Protein AF-A0A6N8JHW3-F1 (afdb_monomer_lite)

pLDDT: mean 91.63, std 8.09, range [57.62, 98.44]

Sequence (96 aa):
MRAFSFPITGTTDGTPGAGQPAGTIAYSISGSGTTPSTITFSTLSGVSLGTYSYSLSSTNNYLAVGMKTQTSISGTYFHISTACLPGYCLEFIGAL

Structure (mmCIF, N/CA/C/O backbone):
data_AF-A0A6N8JHW3-F1
#
_entry.id   AF-A0A6N8JHW3-F1
#
loop_
_atom_site.group_PDB
_atom_site.id
_atom_site.type_symbol
_atom_site.label_atom_id
_atom_site.label_alt_id
_atom_site.label_comp_id
_atom_site.label_asym_id
_atom_site.label_entity_id
_atom_site.label_seq_id
_atom_site.pdbx_PDB_ins_code
_atom_site.Cartn_x
_atom_site.Cartn_y
_atom_site.Cartn_z
_atom_site.occupancy
_atom_site.B_iso_or_equiv
_atom_site.auth_seq_id
_atom_site.auth_comp_id
_atom_site.auth_asym_id
_atom_site.auth_atom_id
_atom_site.pdbx_PDB_model_num
ATOM 1 N N . MET A 1 1 ? 18.775 -6.212 -11.766 1.00 57.62 1 MET A N 1
ATOM 2 C CA . MET A 1 1 ? 18.000 -5.462 -10.751 1.00 57.62 1 MET A CA 1
ATOM 3 C C . MET A 1 1 ? 18.014 -6.266 -9.461 1.00 57.62 1 MET A C 1
ATOM 5 O O . MET A 1 1 ? 17.859 -7.478 -9.542 1.00 57.62 1 MET A O 1
ATOM 9 N N . ARG A 1 2 ? 18.277 -5.649 -8.301 1.00 65.62 2 ARG A N 1
ATOM 10 C CA . ARG A 1 2 ? 18.144 -6.342 -7.008 1.00 65.62 2 ARG A CA 1
ATOM 11 C C . ARG A 1 2 ? 16.653 -6.544 -6.720 1.00 65.62 2 ARG A C 1
ATOM 13 O O . ARG A 1 2 ? 15.890 -5.595 -6.862 1.00 65.62 2 ARG A O 1
ATOM 20 N N . ALA A 1 3 ? 16.258 -7.766 -6.374 1.00 80.94 3 ALA A N 1
ATOM 21 C CA . ALA A 1 3 ? 14.904 -8.064 -5.917 1.00 80.94 3 ALA A CA 1
ATOM 22 C C . ALA A 1 3 ? 14.647 -7.429 -4.540 1.00 80.94 3 ALA A C 1
ATOM 24 O O . ALA A 1 3 ? 15.589 -7.208 -3.774 1.00 80.94 3 ALA A O 1
ATOM 25 N N . PHE A 1 4 ? 13.384 -7.154 -4.229 1.00 90.25 4 PHE A N 1
ATOM 26 C CA . PHE A 1 4 ? 12.957 -6.761 -2.893 1.00 90.25 4 PHE A CA 1
ATOM 27 C C . PHE A 1 4 ? 12.760 -7.992 -2.008 1.00 90.25 4 PHE A C 1
ATOM 29 O O . PHE A 1 4 ? 12.378 -9.064 -2.482 1.00 90.25 4 PHE A O 1
ATOM 36 N N . SER A 1 5 ? 12.992 -7.823 -0.708 1.00 91.50 5 SER A N 1
ATOM 37 C CA . SER A 1 5 ? 12.697 -8.849 0.291 1.00 91.50 5 SER A CA 1
ATOM 38 C C . SER A 1 5 ? 11.245 -8.715 0.737 1.00 91.50 5 SER A C 1
ATOM 40 O O . SER A 1 5 ? 10.922 -7.842 1.537 1.00 91.50 5 SER A O 1
ATOM 42 N N . PHE A 1 6 ? 10.374 -9.569 0.202 1.00 93.56 6 PHE A N 1
ATOM 43 C CA . PHE A 1 6 ? 8.993 -9.694 0.662 1.00 93.56 6 PHE A CA 1
ATOM 44 C C . PHE A 1 6 ? 8.884 -10.710 1.825 1.00 93.56 6 PHE A C 1
ATOM 46 O O . PHE A 1 6 ? 9.649 -11.677 1.847 1.00 93.56 6 PHE A O 1
ATOM 53 N N . PRO A 1 7 ? 7.927 -10.542 2.760 1.00 96.06 7 PRO A N 1
ATOM 54 C CA . PRO A 1 7 ? 7.002 -9.417 2.835 1.00 96.06 7 PRO A CA 1
ATOM 55 C C . PRO A 1 7 ? 7.705 -8.131 3.286 1.00 96.06 7 PRO A C 1
ATOM 57 O O . PRO A 1 7 ? 8.564 -8.151 4.163 1.00 96.06 7 PRO A O 1
ATOM 60 N N . ILE A 1 8 ? 7.305 -7.005 2.702 1.00 96.50 8 ILE A N 1
ATOM 61 C CA . ILE A 1 8 ? 7.708 -5.682 3.185 1.00 96.50 8 ILE A CA 1
ATOM 62 C C . ILE A 1 8 ? 6.718 -5.286 4.274 1.00 96.50 8 ILE A C 1
ATOM 64 O O . ILE A 1 8 ? 5.519 -5.212 4.016 1.00 96.50 8 ILE A O 1
ATOM 68 N N . THR A 1 9 ? 7.198 -5.031 5.484 1.00 97.12 9 THR A N 1
ATOM 69 C CA . THR A 1 9 ? 6.348 -4.698 6.634 1.00 97.12 9 THR A CA 1
ATOM 70 C C . THR A 1 9 ? 6.682 -3.328 7.194 1.00 97.12 9 THR A C 1
ATOM 72 O O . THR A 1 9 ? 7.841 -2.918 7.178 1.00 97.12 9 THR A O 1
ATOM 75 N N . GLY A 1 10 ? 5.688 -2.659 7.763 1.00 96.62 10 GLY A N 1
ATOM 76 C CA . GLY A 1 10 ? 5.888 -1.410 8.483 1.00 96.62 10 GLY A CA 1
ATOM 77 C C . GLY A 1 10 ? 4.604 -0.920 9.133 1.00 96.62 10 GLY A C 1
ATOM 78 O O . GLY A 1 10 ? 3.641 -1.672 9.286 1.00 96.62 10 GLY A O 1
ATOM 79 N N . THR A 1 11 ? 4.602 0.351 9.515 1.00 96.50 11 THR A N 1
ATOM 80 C CA . THR A 1 11 ? 3.442 1.027 10.097 1.00 96.50 11 THR A CA 1
ATOM 81 C C . THR A 1 11 ? 3.154 2.332 9.374 1.00 96.50 11 THR A C 1
ATOM 83 O O . THR A 1 11 ? 4.045 2.929 8.768 1.00 96.50 11 THR A O 1
ATOM 86 N N . THR A 1 12 ? 1.908 2.777 9.441 1.00 95.12 12 THR A N 1
ATOM 87 C CA . THR A 1 12 ? 1.462 4.067 8.911 1.00 95.12 12 THR A CA 1
ATOM 88 C C . THR A 1 12 ? 0.330 4.615 9.775 1.00 95.12 12 THR A C 1
ATOM 90 O O .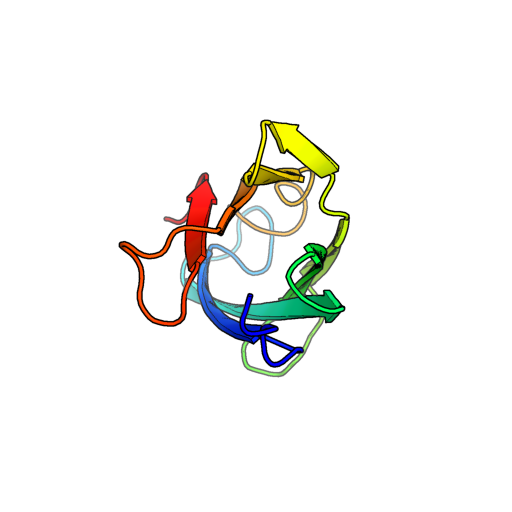 THR A 1 12 ? -0.269 3.869 10.559 1.00 95.12 12 THR A O 1
ATOM 93 N N . ASP A 1 13 ? 0.046 5.903 9.635 1.00 93.12 13 ASP A N 1
ATOM 94 C CA . ASP A 1 13 ? -1.088 6.536 10.291 1.00 93.12 13 ASP A CA 1
ATOM 95 C C . ASP A 1 13 ? -2.377 6.229 9.525 1.00 93.12 13 ASP A C 1
ATOM 97 O O . ASP A 1 13 ? -2.442 6.258 8.293 1.00 93.12 13 ASP A O 1
ATOM 101 N N . GLY A 1 14 ? -3.423 5.894 10.269 1.00 90.81 14 GLY A N 1
ATOM 102 C CA . GLY A 1 14 ? -4.731 5.586 9.721 1.00 90.81 14 GLY A CA 1
ATOM 103 C C . GLY A 1 14 ? -5.774 5.361 10.807 1.00 90.81 14 GLY A C 1
ATOM 104 O O . GLY A 1 14 ? -5.538 5.600 11.989 1.00 90.81 14 GLY A O 1
ATOM 105 N N . THR A 1 15 ? -6.948 4.872 10.425 1.00 89.06 15 THR A N 1
ATOM 106 C CA . THR A 1 15 ? -7.952 4.419 11.396 1.00 89.06 15 THR A CA 1
ATOM 107 C C . THR A 1 15 ? -8.130 2.907 11.285 1.00 89.06 15 THR A C 1
ATOM 109 O O . THR A 1 15 ? -8.076 2.360 10.186 1.00 89.06 15 THR A O 1
ATOM 112 N N . PRO A 1 16 ? -8.386 2.189 12.388 1.00 84.19 16 PRO A N 1
ATOM 113 C CA . PRO A 1 16 ? -8.734 0.767 12.342 1.00 84.19 16 PRO A CA 1
ATOM 114 C C . PRO A 1 16 ? -10.199 0.520 11.920 1.00 84.19 16 PRO A C 1
ATOM 116 O O . PRO A 1 16 ? -10.720 -0.579 12.095 1.00 84.19 16 PRO A O 1
ATOM 119 N N . GLY A 1 17 ? -10.891 1.550 11.425 1.00 80.19 17 GLY A N 1
ATOM 120 C CA . GLY A 1 17 ? -12.288 1.497 11.009 1.00 80.19 17 GLY A CA 1
ATOM 121 C C . GLY A 1 17 ? -12.852 2.885 10.708 1.00 80.19 17 GLY A C 1
ATOM 122 O O . GLY A 1 17 ? -12.336 3.903 11.180 1.00 80.19 17 GLY A O 1
ATOM 123 N N . ALA A 1 18 ? -13.936 2.944 9.935 1.00 70.44 18 ALA A N 1
ATOM 124 C CA . ALA A 1 18 ? -14.666 4.189 9.712 1.00 70.44 18 ALA A CA 1
ATOM 125 C C . ALA A 1 18 ? -15.211 4.737 11.047 1.00 70.44 18 ALA A C 1
ATOM 127 O O . ALA A 1 18 ? -15.897 4.030 11.781 1.00 70.44 18 ALA A O 1
ATOM 128 N N . GLY A 1 19 ? -14.883 5.992 11.371 1.00 70.50 19 GLY A N 1
ATOM 129 C CA . GLY A 1 19 ? -15.305 6.651 12.616 1.00 70.50 19 GLY A CA 1
ATOM 130 C C . GLY A 1 19 ? -14.521 6.251 13.873 1.00 70.50 19 GLY A C 1
ATOM 131 O O . GLY A 1 19 ? -14.828 6.753 14.951 1.00 70.50 19 GLY A O 1
ATOM 132 N N . GLN A 1 20 ? -13.515 5.379 13.753 1.00 81.06 20 GLN A N 1
ATOM 133 C CA . GLN A 1 20 ? -12.591 5.078 14.849 1.00 81.06 20 GLN A CA 1
ATOM 134 C C . GLN A 1 20 ? -11.538 6.188 15.001 1.00 81.06 20 GLN A C 1
ATOM 136 O O . GLN A 1 20 ? -11.253 6.887 14.023 1.00 81.06 20 GLN A O 1
ATOM 141 N N . PRO A 1 21 ? -10.936 6.350 16.195 1.00 84.88 21 PRO A N 1
ATOM 142 C CA . PRO A 1 21 ? -9.850 7.299 16.397 1.00 84.88 21 PRO A CA 1
ATOM 143 C C . PRO A 1 21 ? -8.692 7.057 15.424 1.00 84.88 21 PRO A C 1
ATOM 145 O O . PRO A 1 21 ? -8.362 5.912 15.103 1.00 84.88 21 PRO A O 1
ATOM 148 N N . ALA A 1 22 ? -8.069 8.150 14.987 1.00 87.38 22 ALA A N 1
ATOM 149 C CA . ALA A 1 22 ? -6.806 8.100 14.266 1.00 87.38 22 ALA A CA 1
ATOM 150 C C . ALA A 1 22 ? -5.722 7.468 15.147 1.00 87.38 22 ALA A C 1
ATOM 152 O O . ALA A 1 22 ? -5.680 7.695 16.359 1.00 87.38 22 ALA A O 1
ATOM 153 N N . GLY A 1 23 ? -4.839 6.689 14.537 1.00 90.06 23 GLY A N 1
ATOM 154 C CA . GLY A 1 23 ? -3.702 6.094 15.213 1.00 90.06 23 GLY A CA 1
ATOM 155 C C . GLY A 1 23 ? -2.807 5.327 14.254 1.00 90.06 23 GLY A C 1
ATOM 156 O O . GLY A 1 23 ? -2.927 5.416 13.037 1.00 90.06 23 GLY A O 1
ATOM 157 N N . THR A 1 24 ? -1.904 4.541 14.821 1.00 93.38 24 THR A N 1
ATOM 158 C CA . THR A 1 24 ? -0.965 3.747 14.035 1.00 93.38 24 THR A CA 1
ATOM 159 C C . THR A 1 24 ? -1.559 2.383 13.693 1.00 93.38 24 THR A C 1
ATOM 161 O O . THR A 1 24 ? -2.024 1.650 14.570 1.00 93.38 24 THR A O 1
ATOM 164 N N . ILE A 1 25 ? -1.489 2.012 12.418 1.00 94.62 25 ILE A N 1
ATOM 165 C CA . ILE A 1 25 ? -1.819 0.676 11.919 1.00 94.62 25 ILE A CA 1
ATOM 166 C C . ILE A 1 25 ? -0.584 0.034 11.284 1.00 94.62 25 ILE A C 1
ATOM 168 O O . ILE A 1 25 ? 0.341 0.717 10.843 1.00 94.62 25 ILE A O 1
ATOM 172 N N . ALA A 1 26 ? -0.556 -1.293 11.252 1.00 97.12 26 ALA A N 1
ATOM 173 C CA . ALA A 1 26 ? 0.493 -2.055 10.592 1.00 97.12 26 ALA A CA 1
ATOM 174 C C . ALA A 1 26 ? 0.106 -2.365 9.142 1.00 97.12 26 ALA A C 1
ATOM 176 O O . ALA A 1 26 ? -1.077 -2.457 8.801 1.00 97.12 26 ALA A O 1
ATOM 177 N N . TYR A 1 27 ? 1.113 -2.561 8.294 1.00 97.38 27 TYR A N 1
ATOM 178 C CA . TYR A 1 27 ? 0.936 -3.079 6.947 1.00 97.38 27 TYR A CA 1
ATOM 179 C C . TYR A 1 27 ? 1.940 -4.186 6.622 1.00 97.38 27 TYR A C 1
ATOM 181 O O . TYR A 1 27 ? 3.058 -4.232 7.144 1.00 97.38 27 TYR A O 1
ATOM 189 N N . SER A 1 28 ? 1.543 -5.059 5.702 1.00 98.06 28 SER A N 1
ATOM 190 C CA . SER A 1 28 ? 2.391 -6.073 5.086 1.00 98.06 28 SER A CA 1
ATOM 191 C C . SER A 1 28 ? 2.117 -6.120 3.590 1.00 98.06 28 SER A C 1
ATOM 193 O O . SER A 1 28 ? 0.977 -6.293 3.164 1.00 98.06 28 SER A O 1
ATOM 195 N N . ILE A 1 29 ? 3.160 -5.951 2.788 1.00 98.44 29 ILE A N 1
ATOM 196 C CA . ILE A 1 29 ? 3.104 -6.017 1.334 1.00 98.44 29 ILE A CA 1
ATOM 197 C C . ILE A 1 29 ? 3.710 -7.343 0.901 1.00 98.44 29 ILE A C 1
ATOM 199 O O . ILE A 1 29 ? 4.832 -7.677 1.284 1.00 98.44 29 ILE A O 1
ATOM 203 N N . SER A 1 30 ? 2.982 -8.078 0.069 1.00 98.19 30 SER A N 1
ATOM 204 C CA . SER A 1 30 ? 3.450 -9.314 -0.551 1.00 98.19 30 SER A CA 1
ATOM 205 C C . SER A 1 30 ? 3.824 -9.076 -2.014 1.00 98.19 30 SER A C 1
ATOM 207 O O . SER A 1 30 ? 3.300 -8.169 -2.665 1.00 98.19 30 SER A O 1
ATOM 209 N N . GLY A 1 31 ? 4.715 -9.894 -2.565 1.00 97.12 31 GLY A N 1
ATOM 210 C CA . GLY A 1 31 ? 5.180 -9.746 -3.941 1.00 97.12 31 GLY A CA 1
ATOM 211 C C . GLY A 1 31 ? 6.295 -10.719 -4.286 1.00 97.12 31 GLY A C 1
ATOM 212 O O . GLY A 1 31 ? 6.633 -11.606 -3.502 1.00 97.12 31 GLY A O 1
ATOM 213 N N . SER A 1 32 ? 6.867 -10.546 -5.474 1.00 95.56 32 SER A N 1
ATOM 214 C CA . SER A 1 32 ? 7.997 -11.339 -5.957 1.00 95.56 32 SER A CA 1
ATOM 215 C C . SER A 1 32 ? 8.910 -10.494 -6.838 1.00 95.56 32 SER A C 1
ATOM 217 O O . SER A 1 32 ? 8.447 -9.633 -7.589 1.00 95.56 32 SER A O 1
ATOM 219 N N . GLY A 1 33 ? 10.221 -10.727 -6.753 1.00 93.56 33 GLY A N 1
ATOM 220 C CA . GLY A 1 33 ? 11.209 -9.951 -7.498 1.00 93.56 33 GLY A CA 1
ATOM 221 C C . GLY A 1 33 ? 11.124 -8.470 -7.135 1.00 93.56 33 GLY A C 1
ATOM 222 O O . GLY A 1 33 ? 11.399 -8.092 -6.001 1.00 93.56 33 GLY A O 1
ATOM 223 N N . THR A 1 34 ? 10.740 -7.630 -8.092 1.00 93.06 34 THR A N 1
ATOM 224 C CA . THR A 1 34 ? 10.495 -6.194 -7.877 1.00 93.06 34 THR A CA 1
ATOM 225 C C . THR A 1 34 ? 9.012 -5.831 -7.934 1.00 93.06 34 THR A C 1
ATOM 227 O O . THR A 1 34 ? 8.674 -4.657 -7.881 1.00 93.06 34 THR A O 1
ATOM 230 N N . THR A 1 35 ? 8.115 -6.805 -8.071 1.00 95.19 35 THR A N 1
ATOM 231 C CA . THR A 1 35 ? 6.692 -6.560 -8.316 1.00 95.19 35 THR A CA 1
ATOM 232 C C . THR A 1 35 ? 5.886 -6.801 -7.039 1.00 95.19 35 THR A C 1
ATOM 234 O O . THR A 1 35 ? 5.815 -7.945 -6.577 1.00 95.19 35 THR A O 1
ATOM 237 N N . PRO A 1 36 ? 5.268 -5.756 -6.454 1.00 97.44 36 PRO A N 1
ATOM 238 C CA . PRO A 1 36 ? 4.306 -5.931 -5.376 1.00 97.44 36 PRO A CA 1
ATOM 239 C C . PRO A 1 36 ? 3.007 -6.528 -5.934 1.00 97.44 36 PRO A C 1
ATOM 241 O O . PRO A 1 36 ? 2.632 -6.282 -7.079 1.00 97.44 36 PRO A O 1
ATOM 244 N N . SER A 1 37 ? 2.318 -7.316 -5.116 1.00 98.06 37 SER A N 1
ATOM 245 C CA . SER A 1 37 ? 1.079 -8.005 -5.496 1.00 98.06 37 SER A CA 1
ATOM 246 C C . SER A 1 37 ? -0.099 -7.590 -4.623 1.00 98.06 37 SER A C 1
ATOM 248 O O . SER A 1 37 ? -1.142 -7.215 -5.151 1.00 98.06 37 SER A O 1
ATOM 250 N N . THR A 1 38 ? 0.068 -7.556 -3.300 1.00 98.38 38 THR A N 1
ATOM 251 C CA . THR A 1 38 ? -0.973 -7.084 -2.379 1.00 98.38 38 THR A CA 1
ATOM 252 C C . THR A 1 38 ? -0.389 -6.274 -1.235 1.00 98.38 38 THR A C 1
ATOM 254 O O . THR A 1 38 ? 0.780 -6.438 -0.888 1.00 98.38 38 THR A O 1
ATOM 257 N N . ILE A 1 39 ? -1.224 -5.434 -0.627 1.00 98.31 39 ILE A N 1
ATOM 258 C CA . ILE A 1 39 ? -0.999 -4.837 0.686 1.00 98.31 39 ILE A CA 1
ATOM 259 C C . ILE A 1 39 ? -2.117 -5.264 1.633 1.00 98.31 39 ILE A C 1
ATOM 261 O O . ILE A 1 39 ? -3.298 -5.173 1.300 1.00 98.31 39 ILE A O 1
ATOM 265 N N . THR A 1 40 ? -1.743 -5.727 2.817 1.00 97.44 40 THR A N 1
ATOM 266 C CA . THR A 1 40 ? -2.653 -6.027 3.921 1.00 97.44 40 THR A CA 1
ATOM 267 C C . THR A 1 40 ? -2.434 -5.008 5.019 1.00 97.44 40 THR A C 1
ATOM 269 O O . THR A 1 40 ? -1.295 -4.811 5.436 1.00 97.44 40 THR A O 1
ATOM 272 N N . PHE A 1 41 ? -3.512 -4.403 5.509 1.00 96.25 41 PHE A N 1
ATOM 273 C CA . PHE A 1 41 ? -3.486 -3.589 6.720 1.00 96.25 41 PHE A CA 1
ATOM 274 C C . PHE A 1 41 ? -3.958 -4.408 7.914 1.00 96.25 41 PHE A C 1
ATOM 276 O O . PHE A 1 41 ? -4.808 -5.288 7.780 1.00 96.25 41 PHE A O 1
ATOM 283 N N . SER A 1 42 ? -3.433 -4.103 9.094 1.00 95.62 42 SER A N 1
ATOM 284 C CA . SER A 1 42 ? -3.881 -4.696 10.347 1.00 95.62 42 SER A CA 1
ATOM 285 C C . SER A 1 42 ? -3.760 -3.712 11.506 1.00 95.62 42 SER A C 1
ATOM 287 O O . SER A 1 42 ? -2.989 -2.755 11.458 1.00 95.62 42 SER A O 1
ATOM 289 N N . THR A 1 43 ? -4.470 -3.970 12.599 1.00 93.50 43 THR A N 1
ATOM 290 C CA . THR A 1 43 ? -4.125 -3.359 13.886 1.00 93.50 43 THR A CA 1
ATOM 291 C C . THR A 1 43 ? -2.713 -3.789 14.304 1.00 93.50 43 THR A C 1
ATOM 293 O O . THR A 1 43 ? -2.180 -4.792 13.816 1.00 93.50 43 THR A O 1
ATOM 296 N N . LEU A 1 44 ? -2.115 -3.079 15.265 1.00 93.81 44 LEU A N 1
ATOM 297 C CA . LEU A 1 44 ? -0.827 -3.479 15.851 1.00 93.81 44 LEU A CA 1
ATOM 298 C C . LEU A 1 44 ? -0.894 -4.833 16.583 1.00 93.81 44 LEU A C 1
ATOM 300 O O . LEU A 1 44 ? 0.122 -5.503 16.728 1.00 93.81 44 LEU A O 1
ATOM 304 N N . SER A 1 45 ? -2.088 -5.257 17.008 1.00 92.94 45 SER A N 1
ATOM 305 C CA . SER A 1 45 ? -2.342 -6.584 17.585 1.00 92.94 45 SER A CA 1
ATOM 306 C C . SER A 1 45 ? -2.535 -7.693 16.539 1.00 92.94 45 SER A C 1
ATOM 308 O O . SER A 1 45 ? -2.750 -8.842 16.913 1.00 92.94 45 SER A O 1
ATOM 310 N N . GLY A 1 46 ? -2.464 -7.370 15.241 1.00 91.75 46 GLY A N 1
ATOM 311 C CA . GLY A 1 46 ? -2.546 -8.337 14.142 1.00 91.75 46 GLY A CA 1
ATOM 312 C C . GLY A 1 46 ? -3.956 -8.609 13.608 1.00 91.75 46 GLY A C 1
ATOM 313 O O . GLY A 1 46 ? -4.131 -9.515 12.795 1.00 91.75 46 GLY A O 1
ATOM 314 N N . VAL A 1 47 ? -4.971 -7.839 14.014 1.00 92.81 47 VAL A N 1
ATOM 315 C CA . VAL A 1 47 ? -6.330 -7.975 13.463 1.00 92.81 47 VAL A CA 1
ATOM 316 C C . VAL A 1 47 ? -6.359 -7.383 12.059 1.00 92.81 47 VAL A C 1
ATOM 318 O O . VAL A 1 47 ? -6.067 -6.202 11.889 1.00 92.81 47 VAL A O 1
ATOM 321 N N . SER A 1 48 ? -6.712 -8.187 11.055 1.00 93.19 48 SER A N 1
ATOM 322 C CA . SER A 1 48 ? -6.765 -7.737 9.660 1.00 93.19 48 SER A CA 1
ATOM 323 C C . SER A 1 48 ? -7.816 -6.641 9.450 1.00 93.19 48 SER A C 1
ATOM 325 O O . SER A 1 48 ? -8.970 -6.786 9.848 1.00 93.19 48 SER A O 1
ATOM 327 N N . LEU A 1 49 ? -7.403 -5.571 8.772 1.00 92.88 49 LEU A N 1
ATOM 328 C CA . LEU A 1 49 ? -8.230 -4.463 8.284 1.00 92.88 49 LEU A CA 1
ATOM 329 C C . LEU A 1 49 ? -8.464 -4.569 6.764 1.00 92.88 49 LEU A C 1
ATOM 331 O O . LEU A 1 49 ? -8.956 -3.641 6.124 1.00 92.88 49 LEU A O 1
ATOM 335 N N . GLY A 1 50 ? -8.100 -5.703 6.165 1.00 94.12 50 GLY A N 1
ATOM 336 C CA . GLY A 1 50 ? -8.310 -5.999 4.754 1.00 94.12 50 GLY A CA 1
ATOM 337 C C . GLY A 1 50 ? -7.024 -6.088 3.940 1.00 94.12 50 GLY A C 1
ATOM 338 O O . GLY A 1 50 ? -5.976 -5.547 4.300 1.00 94.12 50 GLY A O 1
ATOM 339 N N . THR A 1 51 ? -7.145 -6.787 2.814 1.00 96.94 51 THR A N 1
ATOM 340 C CA . THR A 1 51 ? -6.082 -7.020 1.837 1.00 96.94 51 THR A CA 1
ATOM 341 C C . THR A 1 51 ? -6.519 -6.489 0.481 1.00 96.94 51 THR A C 1
ATOM 343 O O . THR A 1 51 ? -7.613 -6.797 0.011 1.00 96.94 51 THR A O 1
ATOM 346 N N . TYR A 1 52 ? -5.647 -5.719 -0.161 1.00 97.19 52 TYR A N 1
ATOM 347 C CA . TYR A 1 52 ? -5.934 -4.999 -1.396 1.00 97.19 52 TYR A CA 1
ATOM 348 C C . TYR A 1 52 ? -4.868 -5.323 -2.431 1.00 97.19 52 TYR A C 1
ATOM 350 O O . TYR A 1 52 ? -3.676 -5.361 -2.125 1.00 97.19 52 TYR A O 1
ATOM 358 N N . SER A 1 53 ? -5.303 -5.583 -3.661 1.00 98.25 53 SER A N 1
ATOM 359 C CA . SER A 1 53 ? -4.391 -5.917 -4.753 1.00 98.25 53 SER A CA 1
ATOM 360 C C . SER A 1 53 ? -3.764 -4.655 -5.328 1.00 98.25 53 SER A C 1
ATOM 362 O O . SER A 1 53 ? -4.449 -3.658 -5.556 1.00 98.25 53 SER A O 1
ATOM 364 N N . TYR A 1 54 ? -2.466 -4.721 -5.593 1.00 98.31 54 TYR A N 1
ATOM 365 C CA . TYR A 1 54 ? -1.785 -3.730 -6.405 1.00 98.31 54 TYR A CA 1
ATOM 366 C C . TYR A 1 54 ? -2.109 -3.954 -7.882 1.00 98.31 54 TYR A C 1
ATOM 368 O O . TYR A 1 54 ? -2.127 -5.079 -8.375 1.00 98.31 54 TYR A O 1
ATOM 376 N N . SER A 1 55 ? -2.312 -2.857 -8.599 1.00 97.56 55 SER A N 1
ATOM 377 C CA . SER A 1 55 ? -2.398 -2.819 -10.057 1.00 97.56 55 SER A CA 1
ATOM 378 C C . SER A 1 55 ? -1.313 -1.895 -10.599 1.00 97.56 55 SER A C 1
ATOM 380 O O . SER A 1 55 ? -0.964 -0.905 -9.955 1.00 97.56 55 SER A O 1
ATOM 382 N N . LEU A 1 56 ? -0.740 -2.217 -11.760 1.00 97.31 56 LEU A N 1
ATOM 383 C CA . LEU A 1 56 ? 0.239 -1.340 -12.400 1.00 97.31 56 LEU A CA 1
ATOM 384 C C . LEU A 1 56 ? -0.484 -0.091 -12.922 1.00 97.31 56 LEU A C 1
ATOM 386 O O . LEU A 1 56 ? -1.281 -0.186 -13.851 1.00 97.31 56 LEU A O 1
ATOM 390 N N . SER A 1 57 ? -0.204 1.068 -12.328 1.00 95.81 57 SER A N 1
ATOM 391 C CA . SER A 1 57 ? -0.791 2.347 -12.745 1.00 95.81 57 SER A CA 1
ATOM 392 C C . SER A 1 57 ? 0.040 3.021 -13.836 1.00 95.81 57 SER A C 1
ATOM 394 O O . SER A 1 57 ? -0.506 3.673 -14.721 1.00 95.81 57 SER A O 1
ATOM 396 N N . SER A 1 58 ? 1.363 2.888 -13.764 1.00 95.25 58 SER A N 1
ATOM 397 C CA . SER A 1 58 ? 2.319 3.317 -14.785 1.00 95.25 58 SER A CA 1
ATOM 398 C C . SER A 1 58 ? 3.638 2.573 -14.571 1.00 95.25 58 SER A C 1
ATOM 400 O O . SER A 1 58 ? 3.785 1.830 -13.599 1.00 95.25 58 SER A O 1
ATOM 402 N N . THR A 1 59 ? 4.610 2.728 -15.473 1.00 95.00 59 THR A N 1
ATOM 403 C CA . THR A 1 59 ? 5.925 2.083 -15.334 1.00 95.00 59 THR A CA 1
ATOM 404 C C . THR A 1 59 ? 6.493 2.313 -13.933 1.00 95.00 59 THR A C 1
ATOM 406 O O . THR A 1 59 ? 6.596 3.454 -13.488 1.00 95.00 59 THR A O 1
ATOM 409 N N . ASN A 1 60 ? 6.860 1.224 -13.247 1.00 94.62 60 ASN A N 1
ATOM 410 C CA . ASN A 1 60 ? 7.414 1.220 -11.885 1.00 94.62 60 ASN A CA 1
ATOM 411 C C . ASN A 1 60 ? 6.492 1.752 -10.771 1.00 94.62 60 ASN A C 1
ATOM 413 O O . ASN A 1 60 ? 6.946 1.882 -9.636 1.00 94.62 60 ASN A O 1
ATOM 417 N N . ASN A 1 61 ? 5.215 2.013 -11.056 1.00 96.81 61 ASN A N 1
ATOM 418 C CA . ASN A 1 61 ? 4.255 2.552 -10.098 1.00 96.81 61 ASN A CA 1
ATOM 419 C C . ASN A 1 61 ? 3.037 1.640 -9.989 1.00 96.81 61 ASN A C 1
ATOM 421 O O . ASN A 1 61 ? 2.280 1.457 -10.946 1.00 96.81 61 ASN A O 1
ATOM 425 N N . TYR A 1 62 ? 2.831 1.098 -8.795 1.00 98.25 62 TYR A N 1
ATOM 426 C CA . TYR A 1 62 ? 1.713 0.219 -8.493 1.00 98.25 62 TYR A CA 1
ATOM 427 C C . TYR A 1 62 ? 0.772 0.903 -7.513 1.00 98.25 62 TYR A C 1
ATOM 429 O O . TYR A 1 62 ? 1.223 1.462 -6.518 1.00 98.25 62 TYR A O 1
ATOM 437 N N . LEU A 1 63 ? -0.529 0.833 -7.776 1.00 98.31 63 LEU A N 1
ATOM 438 C CA . LEU A 1 63 ? -1.567 1.429 -6.948 1.00 98.31 63 LEU A CA 1
ATOM 439 C C . LEU A 1 63 ? -2.515 0.346 -6.431 1.00 98.31 63 LEU A C 1
ATOM 441 O O . LEU A 1 63 ? -3.054 -0.444 -7.211 1.00 98.31 63 LEU A O 1
ATOM 445 N N . ALA A 1 64 ? -2.732 0.341 -5.120 1.00 97.69 64 ALA A N 1
ATOM 446 C CA . ALA A 1 64 ? -3.826 -0.369 -4.470 1.00 97.69 64 ALA A CA 1
ATOM 447 C C . ALA A 1 64 ? -4.881 0.648 -4.008 1.00 97.69 64 ALA A C 1
ATOM 449 O O . ALA A 1 64 ? -4.530 1.700 -3.473 1.00 97.69 64 ALA A O 1
ATOM 450 N N . VAL A 1 65 ? -6.167 0.341 -4.195 1.00 95.38 65 VAL A N 1
ATOM 451 C CA . VAL A 1 65 ? -7.312 1.195 -3.812 1.00 95.38 65 VAL A CA 1
ATOM 452 C C . VAL A 1 65 ? -8.389 0.380 -3.090 1.00 95.38 65 VAL A C 1
ATOM 454 O O . VAL A 1 65 ? -8.295 -0.843 -3.000 1.00 95.38 65 VAL A O 1
ATOM 457 N N . GLY A 1 66 ? -9.423 1.053 -2.579 1.00 90.06 66 GLY A N 1
ATOM 458 C CA . GLY A 1 66 ? -10.617 0.402 -2.019 1.00 90.06 66 GLY A CA 1
ATOM 459 C C . GLY A 1 66 ? -10.580 0.163 -0.507 1.00 90.06 66 GLY A C 1
ATOM 460 O O . GLY A 1 66 ? -11.528 -0.391 0.033 1.00 90.06 66 GLY A O 1
ATOM 461 N N . MET A 1 67 ? -9.533 0.624 0.183 1.00 90.06 67 MET A N 1
ATOM 462 C CA . MET A 1 67 ? -9.352 0.435 1.632 1.00 90.06 67 MET A CA 1
ATOM 463 C C . MET A 1 67 ? -10.089 1.445 2.526 1.00 90.06 67 MET A C 1
ATOM 465 O O . MET A 1 67 ? -10.136 1.272 3.743 1.00 90.06 67 MET A O 1
ATOM 469 N N . LYS A 1 68 ? -10.745 2.452 1.930 1.00 84.56 68 LYS A N 1
ATOM 470 C CA . LYS A 1 68 ? -11.423 3.537 2.665 1.00 84.56 68 LYS A CA 1
ATOM 471 C C . LYS A 1 68 ? -12.595 3.057 3.535 1.00 84.56 68 LYS A C 1
ATOM 473 O O . LYS A 1 68 ? -13.045 3.763 4.432 1.00 84.56 68 LYS A O 1
ATOM 478 N N . THR A 1 69 ? -13.135 1.872 3.250 1.00 80.62 69 THR A N 1
ATOM 479 C CA . THR A 1 69 ? -14.227 1.284 4.038 1.00 80.62 69 THR A CA 1
ATOM 480 C C . THR A 1 69 ? -13.751 0.652 5.349 1.00 80.62 69 THR A C 1
ATOM 482 O O . THR A 1 69 ? -14.565 0.429 6.240 1.00 80.62 69 THR A O 1
ATOM 485 N N . GLN A 1 70 ? -12.451 0.385 5.492 1.00 84.06 70 GLN A N 1
ATOM 486 C CA . GLN A 1 70 ? -11.859 -0.325 6.628 1.00 84.06 70 GLN A CA 1
ATOM 487 C C . GLN A 1 70 ? -10.813 0.516 7.369 1.00 84.06 70 GLN A C 1
ATOM 489 O O . GLN A 1 70 ? -10.537 0.256 8.535 1.00 84.06 70 GLN A O 1
ATOM 494 N N . THR A 1 71 ? -10.246 1.525 6.710 1.00 87.88 71 THR A N 1
ATOM 495 C CA . THR A 1 71 ? -9.288 2.486 7.267 1.00 87.88 71 THR A CA 1
ATOM 496 C C . THR A 1 71 ? -9.512 3.867 6.648 1.00 87.88 71 THR A C 1
ATOM 498 O O . THR A 1 71 ? -10.216 3.996 5.649 1.00 87.88 71 THR A O 1
ATOM 501 N N . SER A 1 72 ? -8.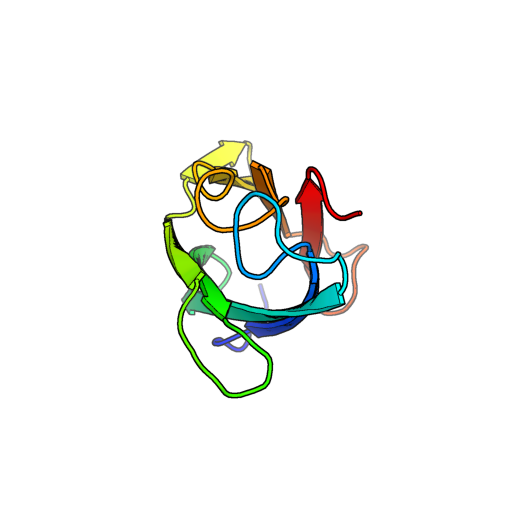935 4.925 7.221 1.00 89.56 72 SER A N 1
ATOM 502 C CA . SER A 1 72 ? -8.912 6.259 6.606 1.00 89.56 72 SER A CA 1
ATOM 503 C C . SER A 1 72 ? -8.104 6.301 5.305 1.00 89.56 72 SER A C 1
ATOM 505 O O . SER A 1 72 ? -8.329 7.180 4.471 1.00 89.56 72 SER A O 1
ATOM 507 N N . ILE A 1 73 ? -7.209 5.329 5.100 1.00 92.06 73 ILE A N 1
ATOM 508 C CA . ILE A 1 73 ? -6.418 5.207 3.879 1.00 92.06 73 ILE A CA 1
ATOM 509 C C . ILE A 1 73 ? -7.352 4.907 2.705 1.00 92.06 73 ILE A C 1
ATOM 511 O O . ILE A 1 73 ? -8.196 4.016 2.739 1.00 92.06 73 ILE A O 1
ATOM 515 N N . SER A 1 74 ? -7.192 5.666 1.631 1.00 92.50 74 SER A N 1
ATOM 516 C CA . SER A 1 74 ? -7.964 5.533 0.394 1.00 92.50 74 SER A CA 1
ATOM 517 C C . SER A 1 74 ? -7.208 4.781 -0.701 1.00 92.50 74 SER A C 1
ATOM 519 O O . SER A 1 74 ? -7.835 4.138 -1.549 1.00 92.50 74 SER A O 1
ATOM 521 N N . GLY A 1 75 ? -5.876 4.800 -0.644 1.00 95.00 75 GLY A N 1
ATOM 522 C CA . GLY A 1 75 ? -5.011 4.051 -1.540 1.00 95.00 75 GLY A CA 1
ATOM 523 C C . GLY A 1 75 ? -3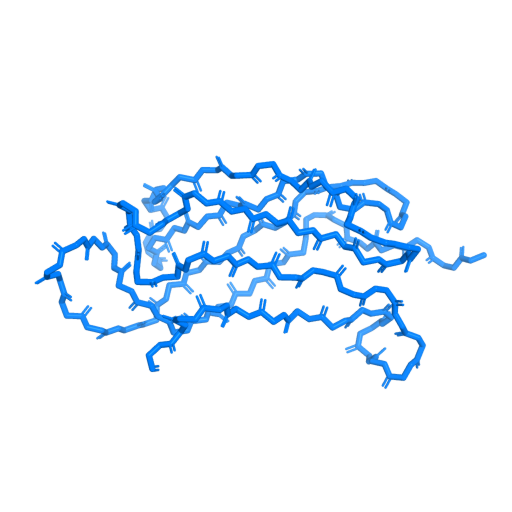.562 4.014 -1.072 1.00 95.00 75 GLY A C 1
ATOM 524 O O . GLY A 1 75 ? -3.164 4.724 -0.148 1.00 95.00 75 GLY A O 1
ATOM 525 N N . THR A 1 76 ? -2.763 3.176 -1.720 1.00 97.50 76 THR A N 1
ATOM 526 C CA . THR A 1 76 ? -1.321 3.089 -1.480 1.00 97.50 76 THR A CA 1
ATOM 527 C C . THR A 1 76 ? -0.582 3.000 -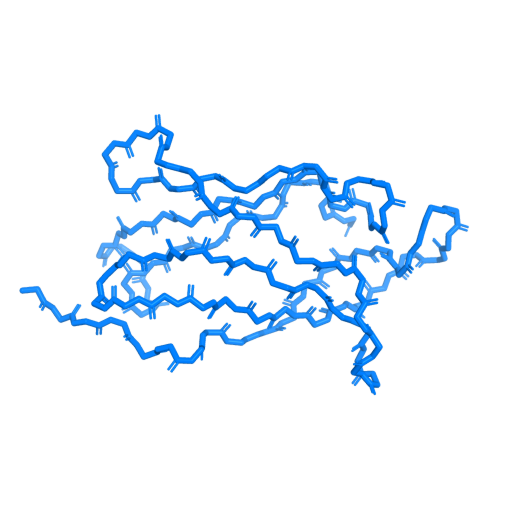2.802 1.00 97.50 76 THR A C 1
ATOM 529 O O . THR A 1 76 ? -0.859 2.094 -3.591 1.00 97.50 76 THR A O 1
ATOM 532 N N . TYR A 1 77 ? 0.375 3.899 -3.028 1.00 97.56 77 TYR A N 1
ATOM 533 C CA . TYR A 1 77 ? 1.343 3.762 -4.110 1.00 97.56 77 TYR A CA 1
ATOM 534 C C . TYR A 1 77 ? 2.578 3.009 -3.631 1.00 97.56 77 TYR A C 1
ATOM 536 O O . TYR A 1 77 ? 3.117 3.271 -2.557 1.00 97.56 77 TYR A O 1
ATOM 544 N N . PHE A 1 78 ? 3.045 2.097 -4.474 1.00 97.69 78 PHE A N 1
ATOM 545 C CA . PHE A 1 78 ? 4.362 1.491 -4.399 1.00 97.69 78 PHE A CA 1
ATOM 546 C C . PHE A 1 78 ? 5.150 1.945 -5.625 1.00 97.69 78 PHE A C 1
ATOM 548 O O . PHE A 1 78 ? 4.901 1.480 -6.742 1.00 97.69 78 PHE A O 1
ATOM 555 N N . HIS A 1 79 ? 6.095 2.858 -5.417 1.00 96.31 79 HIS A N 1
ATOM 556 C CA . HIS A 1 79 ? 6.935 3.408 -6.475 1.00 96.31 79 HIS A CA 1
ATOM 557 C C . HIS A 1 79 ? 8.334 2.803 -6.395 1.00 96.31 79 HIS A C 1
ATOM 559 O O . HIS A 1 79 ? 9.068 3.037 -5.440 1.00 96.31 79 HIS A O 1
ATOM 565 N N . ILE A 1 80 ? 8.725 2.037 -7.410 1.00 95.00 80 ILE A N 1
ATOM 566 C CA . ILE A 1 80 ? 10.081 1.501 -7.544 1.00 95.00 80 ILE A CA 1
ATOM 567 C C . ILE A 1 80 ? 11.005 2.619 -8.020 1.00 95.00 80 ILE A C 1
ATOM 569 O O . ILE A 1 80 ? 10.882 3.097 -9.147 1.00 95.00 80 ILE A O 1
ATOM 573 N N . SER A 1 81 ? 11.949 3.020 -7.174 1.00 93.31 81 SER A N 1
ATOM 574 C CA . SER A 1 81 ? 12.877 4.106 -7.471 1.00 93.31 81 SER A CA 1
ATOM 575 C C . SER A 1 81 ? 14.183 3.927 -6.713 1.00 93.31 81 SER A C 1
ATOM 577 O O . SER A 1 81 ? 14.195 3.698 -5.506 1.00 93.31 81 SER A O 1
ATOM 579 N N . THR A 1 82 ? 15.304 4.097 -7.415 1.00 90.81 82 THR A N 1
ATOM 580 C CA . THR A 1 82 ? 16.647 4.073 -6.818 1.00 90.81 82 THR A CA 1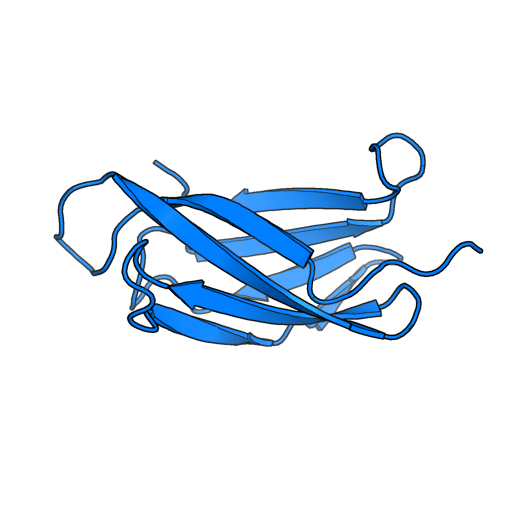
ATOM 581 C C . THR A 1 82 ? 16.942 5.303 -5.963 1.00 90.81 82 THR A C 1
ATOM 583 O O . THR A 1 82 ? 17.933 5.305 -5.241 1.00 90.81 82 THR A O 1
ATOM 586 N N . ALA A 1 83 ? 16.111 6.347 -6.047 1.00 92.50 83 ALA A N 1
ATOM 587 C CA . ALA A 1 83 ? 16.203 7.508 -5.165 1.00 92.50 83 ALA A CA 1
ATOM 588 C C . ALA A 1 83 ? 15.709 7.196 -3.741 1.00 92.50 83 ALA A C 1
ATOM 590 O O . ALA A 1 83 ? 16.046 7.910 -2.802 1.00 92.50 83 ALA A O 1
ATOM 591 N N . CYS A 1 84 ? 14.928 6.125 -3.578 1.00 89.94 84 CYS A N 1
ATOM 592 C CA . CYS A 1 84 ? 14.435 5.666 -2.290 1.00 89.94 84 CYS A CA 1
ATOM 593 C C . CYS A 1 84 ? 15.324 4.525 -1.784 1.00 89.94 84 CYS A C 1
ATOM 595 O O . CYS A 1 84 ? 15.670 3.623 -2.545 1.00 89.94 84 CYS A O 1
ATOM 597 N N . LEU A 1 85 ? 15.661 4.505 -0.496 1.00 85.12 85 LEU A N 1
ATOM 598 C CA . LEU A 1 85 ? 16.248 3.332 0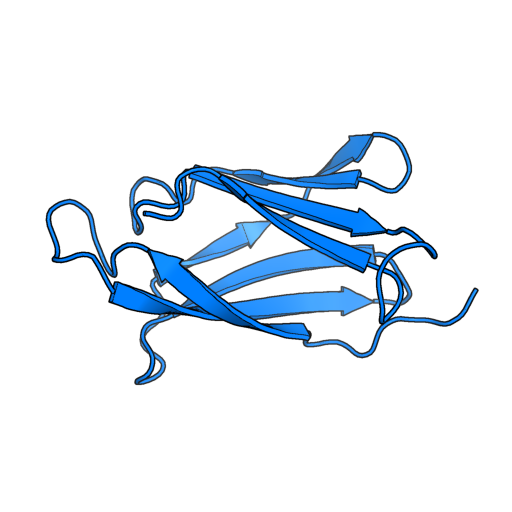.159 1.00 85.12 85 LEU A CA 1
ATOM 599 C C . LEU A 1 85 ? 15.104 2.573 0.844 1.00 85.12 85 LEU A C 1
ATOM 601 O O . LEU A 1 85 ? 14.412 3.186 1.655 1.00 85.12 85 LEU A O 1
ATOM 605 N N . PRO A 1 86 ? 14.858 1.285 0.517 1.00 88.25 86 PRO A N 1
ATOM 606 C CA . PRO A 1 86 ? 15.778 0.293 -0.070 1.00 88.25 86 PRO A CA 1
ATOM 607 C C . PRO A 1 86 ? 15.611 0.016 -1.588 1.00 88.25 86 PRO A C 1
ATOM 609 O O . PRO A 1 86 ? 15.994 -1.051 -2.067 1.00 88.25 86 PRO A O 1
ATOM 612 N N . GLY A 1 87 ? 15.042 0.942 -2.358 1.00 92.25 87 GLY A N 1
ATOM 613 C CA . GLY A 1 87 ? 14.775 0.803 -3.801 1.00 92.25 87 GLY A CA 1
ATOM 614 C C . GLY A 1 87 ? 13.310 1.034 -4.182 1.00 92.25 87 GLY A C 1
ATOM 615 O O . GLY A 1 87 ? 12.935 0.856 -5.343 1.00 92.25 87 GLY A O 1
ATOM 616 N N . TYR A 1 88 ? 12.479 1.413 -3.210 1.00 94.62 88 TYR A N 1
ATOM 617 C CA . TYR A 1 88 ? 11.090 1.803 -3.406 1.00 94.62 88 TYR A CA 1
ATOM 618 C C . TYR A 1 88 ? 10.670 2.880 -2.401 1.00 94.62 88 TYR A C 1
ATOM 620 O O . TYR A 1 88 ? 11.245 2.981 -1.317 1.00 94.62 88 TYR A O 1
ATOM 628 N N . CYS A 1 89 ? 9.648 3.649 -2.759 1.00 94.81 89 CYS A N 1
ATOM 629 C CA . CYS A 1 89 ? 8.913 4.549 -1.882 1.00 94.81 89 CYS A CA 1
ATOM 630 C C . CYS A 1 89 ? 7.466 4.060 -1.741 1.00 94.81 89 CYS A C 1
ATOM 632 O O . CYS A 1 89 ? 6.873 3.567 -2.704 1.00 94.81 89 CYS A O 1
ATOM 634 N N . LEU A 1 90 ? 6.907 4.214 -0.541 1.00 96.00 90 LEU A N 1
ATOM 635 C CA . LEU A 1 90 ? 5.493 3.986 -0.264 1.00 96.00 90 LEU A CA 1
ATOM 636 C C . LEU A 1 90 ? 4.822 5.323 0.019 1.00 96.00 90 LEU A C 1
ATOM 638 O O . LEU A 1 90 ? 5.347 6.123 0.790 1.00 96.00 90 LEU A O 1
ATOM 642 N N . GLU A 1 91 ? 3.656 5.535 -0.573 1.00 95.88 91 GLU A N 1
ATOM 643 C CA . GLU A 1 91 ? 2.800 6.682 -0.279 1.00 95.88 91 GLU A CA 1
ATOM 644 C C . GLU A 1 91 ? 1.414 6.174 0.110 1.00 95.88 91 GLU A C 1
ATOM 646 O O . GLU A 1 91 ? 0.803 5.397 -0.626 1.00 95.88 91 GLU A O 1
ATOM 651 N N . PHE A 1 92 ? 0.920 6.617 1.265 1.00 94.94 92 PHE A N 1
ATOM 652 C CA . PHE A 1 92 ? -0.396 6.264 1.792 1.00 94.94 92 PHE A CA 1
ATOM 653 C C . PHE A 1 92 ? -1.337 7.458 1.627 1.00 94.94 92 PHE A C 1
ATOM 655 O O . PHE A 1 92 ? -1.178 8.491 2.271 1.00 94.94 92 PHE A O 1
ATOM 662 N N . ILE A 1 93 ? -2.328 7.328 0.748 1.00 92.88 93 ILE A N 1
ATOM 663 C CA . ILE A 1 93 ? -3.245 8.419 0.413 1.00 92.88 93 ILE A CA 1
ATOM 664 C C . ILE A 1 93 ? -4.359 8.464 1.455 1.00 92.88 93 ILE A C 1
ATOM 666 O O . ILE A 1 93 ? -5.125 7.507 1.577 1.00 92.88 93 ILE A O 1
ATOM 670 N N . GLY A 1 94 ? -4.510 9.586 2.158 1.00 84.31 94 GLY A N 1
ATOM 671 C CA . GLY A 1 94 ? -5.497 9.718 3.237 1.00 84.31 94 GLY A CA 1
ATOM 672 C C . GLY A 1 94 ? -5.030 9.144 4.580 1.00 84.31 94 GLY A C 1
ATOM 673 O O . GLY A 1 94 ? -5.861 8.895 5.456 1.00 84.31 94 GLY A O 1
ATOM 674 N N . ALA A 1 95 ? -3.719 8.932 4.740 1.00 67.31 95 ALA A N 1
ATOM 675 C CA . ALA A 1 95 ? -3.120 8.883 6.071 1.00 67.31 95 ALA A CA 1
ATOM 676 C C . ALA A 1 95 ? -3.415 10.212 6.798 1.00 67.31 95 ALA A C 1
ATOM 678 O O . ALA A 1 95 ? -3.426 11.269 6.156 1.00 67.31 95 ALA A O 1
ATOM 679 N N . LEU A 1 96 ? -3.763 10.125 8.085 1.00 63.47 96 LEU A N 1
ATOM 680 C CA . LEU A 1 96 ? -4.198 11.260 8.914 1.00 63.47 96 LEU A CA 1
ATOM 681 C C . LEU A 1 96 ? -3.016 11.974 9.564 1.00 63.47 96 LEU A C 1
ATOM 683 O O . LEU A 1 96 ? -2.091 11.261 10.001 1.00 63.47 96 LEU A O 1
#

Foldseek 3Di:
DAFDDPFDKDKAWKAQAVPHDIDIWIKTWGDTGLDTFKIWIGHPVRHTLDIWGWDPPDVQKTKTADSVGRIQFGIKIWHQDPVDPVRTDIDTHRRD

Radius of gyration: 12.88 Å; chains: 1; bounding box: 33×23×33 Å

Organism: NCBI:txid1031224

Secondary structure (DSSP, 8-state):
-PPP-SSEEEEEEE-SSTTSPPEEEEEEEEEETTEEEEEEEE-TT--EEEEEE-EEEETTEEEEE-GGGTSS--EEEEEE-TTSTTSEEEEEET--